Protein AF-A0A941L1I2-F1 (afdb_monomer)

Sequence (45 aa):
MKKTLISTAVLMVAMTGTAMAGTLETLKERGALQCGVTSGVPGFS

Solvent-accessible surface area (backbone atoms only — not comparable to full-atom values): 3078 Å² total; per-residue (Å²): 112,75,69,59,58,54,56,53,52,55,54,56,57,64,71,69,70,73,84,71,70,57,62,61,61,54,31,61,77,66,72,53,83,83,80,89,60,66,86,88,46,90,97,53,117

pLDDT: mean 73.18, std 9.89, range [53.81, 89.19]

Structure (mmCIF, N/CA/C/O backbone):
data_AF-A0A941L1I2-F1
#
_entry.id   AF-A0A941L1I2-F1
#
loop_
_atom_site.group_PDB
_atom_site.id
_atom_site.type_symbol
_atom_site.label_atom_id
_atom_site.label_alt_id
_atom_site.label_comp_id
_atom_site.label_asym_id
_atom_site.label_entity_id
_atom_site.label_seq_id
_atom_site.pdbx_PDB_ins_code
_atom_site.Cartn_x
_atom_site.Cartn_y
_atom_site.Cartn_z
_atom_site.occupancy
_atom_site.B_iso_or_equiv
_atom_site.auth_seq_id
_atom_site.auth_comp_id
_atom_site.auth_asym_id
_atom_site.auth_atom_id
_atom_site.pdbx_PDB_model_num
ATOM 1 N N . MET A 1 1 ? -11.235 21.283 38.990 1.00 53.81 1 MET A N 1
ATOM 2 C CA . MET A 1 1 ? -10.108 21.025 38.062 1.00 53.81 1 MET A CA 1
ATOM 3 C C . MET A 1 1 ? -10.039 19.570 37.585 1.00 53.81 1 MET A C 1
ATOM 5 O O . MET A 1 1 ? -9.998 19.357 36.385 1.00 53.81 1 MET A O 1
ATOM 9 N N . LYS A 1 2 ? -10.148 18.555 38.460 1.00 58.66 2 LYS A N 1
ATOM 10 C CA . LYS A 1 2 ? -10.124 17.127 38.058 1.00 58.66 2 LYS A CA 1
ATOM 11 C C . LYS A 1 2 ? -11.188 16.676 37.041 1.00 58.66 2 LYS A C 1
ATOM 13 O O . LYS A 1 2 ? -10.922 15.804 36.229 1.00 58.66 2 LYS A O 1
ATOM 18 N N . LYS A 1 3 ? -12.387 17.277 37.059 1.00 60.06 3 LYS A N 1
ATOM 19 C CA . LYS A 1 3 ? -13.468 16.959 36.100 1.00 60.06 3 LYS A CA 1
ATOM 20 C C . LYS A 1 3 ? -13.168 17.483 34.686 1.00 60.06 3 LYS A C 1
ATOM 22 O O . LYS A 1 3 ? -13.531 16.842 33.711 1.00 60.06 3 LYS A O 1
ATOM 27 N N . THR A 1 4 ? -12.464 18.611 34.592 1.00 63.59 4 THR A N 1
ATOM 28 C CA . THR A 1 4 ? -12.085 19.246 33.324 1.00 63.59 4 THR A CA 1
ATOM 29 C C . THR A 1 4 ? -11.033 18.420 32.586 1.00 63.59 4 THR A C 1
ATOM 31 O O . THR A 1 4 ? -11.165 18.218 31.388 1.00 63.59 4 THR A O 1
ATOM 34 N N . LEU A 1 5 ? -10.056 17.869 33.317 1.00 63.88 5 LEU A N 1
ATOM 35 C CA . LEU A 1 5 ? -8.984 17.034 32.756 1.00 63.88 5 LEU A CA 1
ATOM 36 C C . LEU A 1 5 ? -9.494 15.708 32.170 1.00 63.88 5 LEU A C 1
ATOM 38 O O . LEU A 1 5 ? -9.003 15.252 31.143 1.00 63.88 5 LEU A O 1
ATOM 42 N N . ILE A 1 6 ? -10.502 15.098 32.801 1.00 70.50 6 ILE A N 1
ATOM 43 C CA . ILE A 1 6 ? -11.111 13.853 32.306 1.00 70.50 6 ILE A CA 1
ATOM 44 C C . ILE A 1 6 ? -11.893 14.122 31.012 1.00 70.50 6 ILE A C 1
ATOM 46 O O . ILE A 1 6 ? -11.818 13.339 30.069 1.00 70.50 6 ILE A O 1
ATOM 50 N N . SER A 1 7 ? -12.600 15.254 30.939 1.00 69.56 7 SER A N 1
ATOM 51 C CA . SER A 1 7 ? -13.381 15.629 29.756 1.00 69.56 7 SER A CA 1
ATOM 52 C C . SER A 1 7 ? -12.503 15.868 28.527 1.00 69.56 7 SER A C 1
ATOM 54 O O . SER A 1 7 ? -12.863 15.447 27.431 1.00 69.56 7 SER A O 1
ATOM 56 N N . THR A 1 8 ? -11.352 16.524 28.690 1.00 68.38 8 THR A N 1
ATOM 57 C CA . THR A 1 8 ? -10.424 16.776 27.579 1.00 68.38 8 THR A CA 1
ATOM 58 C C . THR A 1 8 ? -9.710 15.510 27.116 1.00 68.38 8 THR A C 1
ATOM 60 O O . THR A 1 8 ? -9.517 15.345 25.915 1.00 68.38 8 THR A O 1
ATOM 63 N N . ALA A 1 9 ? -9.378 14.584 28.020 1.00 69.00 9 ALA A N 1
ATOM 64 C CA . ALA A 1 9 ? -8.754 13.311 27.650 1.00 69.00 9 ALA A CA 1
ATOM 65 C C . ALA A 1 9 ? -9.672 12.437 26.772 1.00 69.00 9 ALA A C 1
ATOM 67 O O . ALA A 1 9 ? -9.224 11.890 25.767 1.00 69.00 9 ALA A O 1
ATOM 68 N N . VAL A 1 10 ? -10.967 12.357 27.100 1.00 74.94 10 VAL A N 1
ATOM 69 C CA . VAL A 1 10 ? -11.954 11.603 26.301 1.00 74.94 10 VAL A CA 1
ATOM 70 C C . VAL A 1 10 ? -12.116 12.202 24.899 1.00 74.94 10 VAL A C 1
ATOM 72 O O . VAL A 1 10 ? -12.174 11.467 23.915 1.00 74.94 10 VAL A O 1
ATOM 75 N N . LEU A 1 11 ? -12.124 13.535 24.796 1.00 72.88 11 LEU A N 1
ATOM 76 C CA . LEU A 1 11 ? -12.185 14.251 23.519 1.00 72.88 11 LEU A CA 1
ATOM 77 C C . LEU A 1 11 ? -10.959 13.982 22.632 1.00 72.88 11 LEU A C 1
ATOM 79 O O . LEU A 1 11 ? -11.118 13.777 21.431 1.00 72.88 11 LEU A O 1
ATOM 83 N N . MET A 1 12 ? -9.753 13.926 23.205 1.00 71.00 12 MET A N 1
ATOM 84 C CA . MET A 1 12 ? -8.536 13.636 22.434 1.00 71.00 12 MET A CA 1
ATOM 85 C C . MET A 1 12 ? -8.490 12.193 21.916 1.00 71.00 12 MET A C 1
ATOM 87 O O . MET A 1 12 ? -8.093 11.973 20.775 1.00 71.00 12 MET A O 1
ATOM 91 N N . VAL A 1 13 ? -8.944 11.210 22.702 1.00 69.81 13 VAL A N 1
ATOM 92 C CA . VAL A 1 13 ? -9.005 9.804 22.256 1.00 69.81 13 VAL A CA 1
ATOM 93 C C . VAL A 1 13 ? -10.023 9.628 21.124 1.00 69.81 13 VAL A C 1
ATOM 95 O O . VAL A 1 13 ? -9.737 8.937 20.145 1.00 69.81 13 VAL A O 1
ATOM 98 N N . ALA A 1 14 ? -11.169 10.315 21.187 1.00 66.12 14 ALA A N 1
ATOM 99 C CA . ALA A 1 14 ? -12.173 10.279 20.121 1.00 66.12 14 ALA A CA 1
ATOM 100 C C . ALA A 1 14 ? -11.642 10.814 18.774 1.00 66.12 14 ALA A C 1
ATOM 102 O O . ALA A 1 14 ? -12.050 10.332 17.720 1.00 66.12 14 ALA A O 1
ATOM 103 N N . MET A 1 15 ? -10.694 11.757 18.795 1.00 63.94 15 MET A N 1
ATOM 104 C CA . MET A 1 15 ? -10.067 12.301 17.583 1.00 63.94 15 MET A CA 1
ATOM 105 C C . MET A 1 15 ? -9.048 11.352 16.933 1.00 63.94 15 MET A C 1
ATOM 107 O O . MET A 1 15 ? -8.733 11.519 15.759 1.00 63.94 15 MET A O 1
ATOM 111 N N . THR A 1 16 ? -8.550 10.340 17.652 1.00 63.81 16 THR A N 1
ATOM 112 C CA . THR A 1 16 ? -7.577 9.367 17.110 1.00 63.81 16 THR A CA 1
ATOM 113 C C . THR A 1 16 ? -8.218 8.183 16.370 1.00 63.81 16 THR A C 1
ATOM 115 O O . THR A 1 16 ? -7.507 7.373 15.783 1.00 63.81 16 THR A O 1
ATOM 118 N N . GLY A 1 17 ? -9.553 8.070 16.380 1.00 58.91 17 GLY A N 1
ATOM 119 C CA . GLY A 1 17 ? -10.269 6.839 16.021 1.00 58.91 17 GLY A CA 1
ATOM 120 C C . GLY A 1 17 ? -10.730 6.667 14.568 1.00 58.91 17 GLY A C 1
ATOM 121 O O . GLY 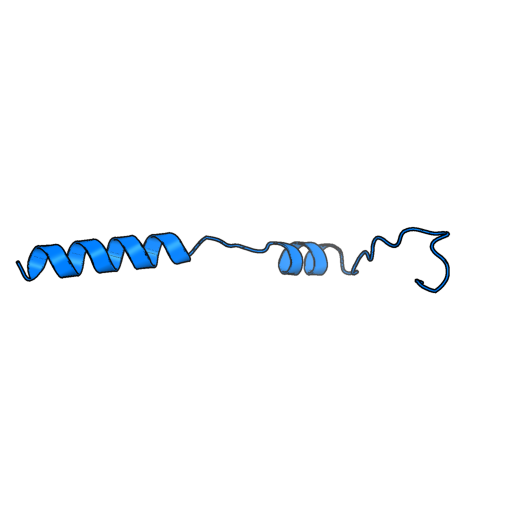A 1 17 ? -11.307 5.627 14.270 1.00 58.91 17 GLY A O 1
ATOM 122 N N . THR A 1 18 ? -10.539 7.631 13.659 1.00 58.38 18 THR A N 1
ATOM 123 C CA . THR A 1 18 ? -11.190 7.575 12.326 1.00 58.38 18 THR A CA 1
ATOM 124 C C . THR A 1 18 ? -10.254 7.605 11.122 1.00 58.38 18 THR A C 1
ATOM 126 O O . THR A 1 18 ? -10.722 7.743 9.992 1.00 58.38 18 THR A O 1
ATOM 129 N N . ALA A 1 19 ? -8.953 7.368 11.305 1.00 58.19 19 ALA A N 1
ATOM 130 C CA . ALA A 1 19 ? -8.062 7.052 10.187 1.00 58.19 19 ALA A CA 1
ATOM 131 C C . ALA A 1 19 ? -8.306 5.608 9.695 1.00 58.19 19 ALA A C 1
ATOM 133 O O . ALA A 1 19 ? -7.443 4.739 9.800 1.00 58.19 19 ALA A O 1
ATOM 134 N N . MET A 1 20 ? -9.511 5.337 9.184 1.00 59.16 20 MET A N 1
ATOM 135 C CA . MET A 1 20 ? -9.837 4.104 8.470 1.00 59.16 20 MET A CA 1
ATOM 136 C C . MET A 1 20 ? -9.092 4.141 7.135 1.00 59.16 20 MET A C 1
ATOM 138 O O . MET A 1 20 ? -9.588 4.673 6.140 1.00 59.16 20 MET A O 1
ATOM 142 N N . ALA A 1 21 ? -7.871 3.610 7.108 1.00 62.53 21 ALA A N 1
ATOM 143 C CA . ALA A 1 21 ? -7.190 3.305 5.862 1.00 62.53 21 ALA A CA 1
ATOM 144 C C . ALA A 1 21 ? -7.942 2.143 5.196 1.00 62.53 21 ALA A C 1
ATOM 146 O O . ALA A 1 21 ? -7.573 0.985 5.349 1.00 62.53 21 ALA A O 1
ATOM 147 N N . GLY A 1 22 ? -9.010 2.454 4.453 1.00 66.44 22 GLY A N 1
ATOM 148 C CA . GLY A 1 22 ? -9.825 1.471 3.724 1.00 66.44 22 GLY A CA 1
ATOM 149 C C . GLY A 1 22 ? -9.068 0.738 2.612 1.00 66.44 22 GLY A C 1
ATOM 150 O O . GLY A 1 22 ? -9.670 0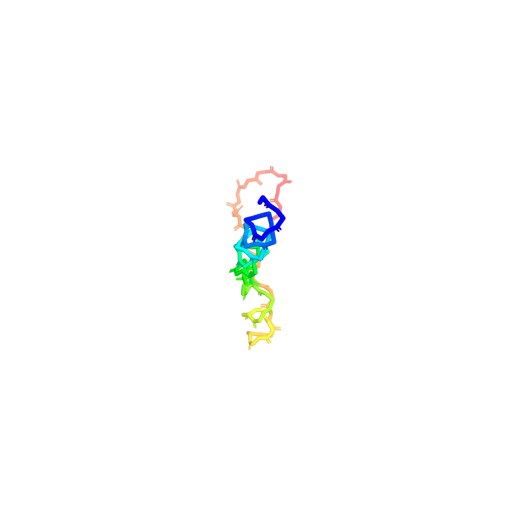.035 1.807 1.00 66.44 22 GLY A O 1
ATOM 151 N N . THR A 1 23 ? -7.747 0.901 2.531 1.00 69.88 23 THR A N 1
ATOM 152 C CA . THR A 1 23 ? -6.885 0.190 1.595 1.00 69.88 23 THR A CA 1
ATOM 153 C C . THR A 1 23 ? -6.973 -1.313 1.823 1.00 69.88 23 THR A C 1
ATOM 155 O O . THR A 1 23 ? -7.102 -2.048 0.857 1.00 69.88 23 THR A O 1
ATOM 158 N N . LEU A 1 24 ? -6.984 -1.801 3.065 1.00 75.19 24 LEU A N 1
ATOM 159 C CA . LEU A 1 24 ? -6.992 -3.245 3.303 1.00 75.19 24 LEU A CA 1
ATOM 160 C C . LEU A 1 24 ? -8.334 -3.894 2.926 1.00 75.19 24 LEU A C 1
ATOM 162 O O . LEU A 1 24 ? -8.343 -4.899 2.215 1.00 75.19 24 LEU A O 1
ATOM 166 N N . GLU A 1 25 ? -9.457 -3.302 3.335 1.00 81.19 25 GLU A N 1
ATOM 167 C CA . GLU A 1 25 ? -10.803 -3.751 2.958 1.00 81.19 25 GLU A CA 1
ATOM 168 C C . GLU A 1 25 ? -11.008 -3.712 1.440 1.00 81.19 25 GLU A C 1
ATOM 170 O O . GLU A 1 25 ? -11.415 -4.713 0.852 1.00 81.19 25 GLU A O 1
ATOM 175 N N . THR A 1 26 ? -10.642 -2.607 0.783 1.00 79.31 26 THR A N 1
ATOM 176 C CA . THR A 1 26 ? -10.790 -2.488 -0.678 1.00 79.31 26 THR A CA 1
ATOM 177 C C . THR A 1 26 ? -9.919 -3.491 -1.433 1.00 79.31 26 THR A C 1
ATOM 179 O O . THR A 1 26 ? -10.348 -4.036 -2.447 1.00 79.31 26 THR A O 1
ATOM 182 N N . LEU A 1 27 ? -8.712 -3.793 -0.951 1.00 81.94 27 LEU A N 1
ATOM 183 C CA . LEU A 1 27 ? -7.855 -4.828 -1.535 1.00 81.94 27 LEU A CA 1
ATOM 184 C C . LEU A 1 27 ? -8.433 -6.229 -1.351 1.00 81.94 27 LEU A C 1
ATOM 186 O O . LEU A 1 27 ? -8.391 -7.046 -2.273 1.00 81.94 27 LEU A O 1
ATOM 190 N N . LYS A 1 28 ? -8.989 -6.495 -0.170 1.00 82.81 28 LYS A N 1
ATOM 191 C CA . LYS A 1 28 ? -9.611 -7.773 0.163 1.00 82.81 28 LYS A CA 1
ATOM 192 C C . LYS A 1 28 ? -10.838 -8.047 -0.704 1.00 82.81 28 LYS A C 1
ATOM 194 O O . LYS A 1 28 ? -10.955 -9.149 -1.227 1.00 82.81 28 LYS A O 1
ATOM 199 N N . GLU A 1 29 ? -11.710 -7.060 -0.897 1.00 86.69 2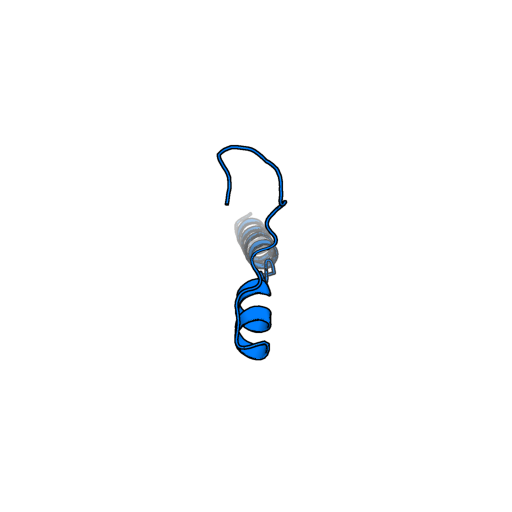9 GLU A N 1
ATOM 200 C CA . GLU A 1 29 ? -12.895 -7.179 -1.762 1.00 86.69 29 GLU A CA 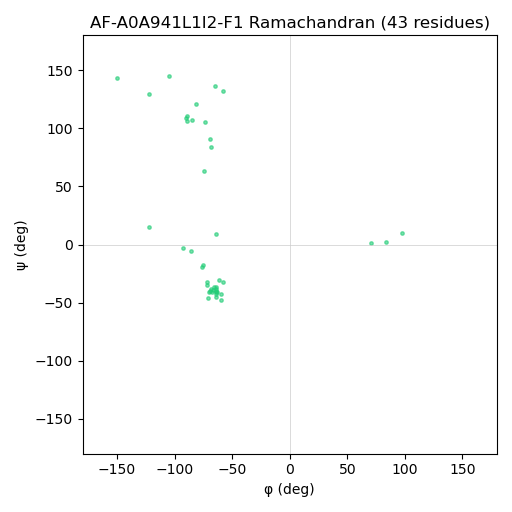1
ATOM 201 C C . GLU A 1 29 ? -12.527 -7.397 -3.233 1.00 86.69 29 GLU A C 1
ATOM 203 O O . GLU A 1 29 ? -13.163 -8.184 -3.933 1.00 86.69 29 GLU A O 1
ATOM 208 N N . ARG A 1 30 ? -11.474 -6.726 -3.706 1.00 85.44 30 ARG A N 1
ATOM 209 C CA . ARG A 1 30 ? -10.994 -6.847 -5.089 1.00 85.44 30 ARG A CA 1
ATOM 210 C C . ARG A 1 30 ? -10.215 -8.137 -5.347 1.00 85.44 30 ARG A C 1
ATOM 212 O O . ARG A 1 30 ? -10.033 -8.503 -6.504 1.00 85.44 30 ARG A O 1
ATOM 219 N N . GLY A 1 31 ? -9.713 -8.789 -4.296 1.00 89.19 31 GLY A N 1
ATOM 220 C CA . GLY A 1 31 ? -8.932 -10.026 -4.368 1.00 89.19 31 GLY A CA 1
ATOM 221 C C . GLY A 1 31 ? -7.520 -9.871 -4.949 1.00 89.19 31 GLY A C 1
ATOM 222 O O . GLY A 1 31 ? -6.804 -10.863 -5.065 1.00 89.19 31 GLY A O 1
ATOM 223 N N . ALA A 1 32 ? -7.102 -8.653 -5.309 1.00 84.00 32 ALA A N 1
ATOM 224 C CA . ALA A 1 32 ? -5.786 -8.375 -5.873 1.00 84.00 32 ALA A CA 1
ATOM 225 C C . ALA A 1 32 ? -5.296 -6.962 -5.527 1.00 84.00 32 ALA A C 1
ATOM 227 O O . ALA A 1 32 ? -6.058 -5.992 -5.523 1.00 84.00 32 ALA A O 1
ATOM 228 N N . LEU A 1 33 ? -3.986 -6.854 -5.299 1.00 85.88 33 LE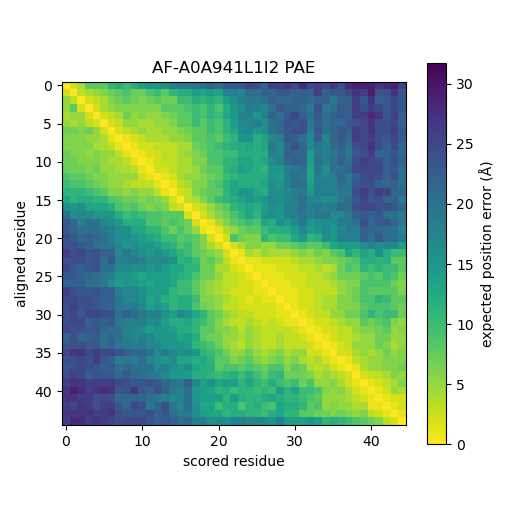U A N 1
ATOM 229 C CA . LEU A 1 33 ? -3.278 -5.592 -5.119 1.00 85.88 33 LEU A CA 1
ATOM 230 C C . LEU A 1 33 ? -2.969 -4.964 -6.478 1.00 85.88 33 LEU A C 1
ATOM 232 O O . LEU A 1 33 ? -2.271 -5.555 -7.296 1.00 85.88 33 LEU A O 1
ATOM 236 N N . GLN A 1 34 ? -3.471 -3.751 -6.713 1.00 83.44 34 GLN A N 1
ATOM 237 C CA . GLN A 1 34 ? -3.058 -2.947 -7.860 1.00 83.44 34 GLN A CA 1
ATOM 238 C C . GLN A 1 34 ? -1.857 -2.080 -7.492 1.00 83.44 34 GLN A C 1
ATOM 240 O O . GLN A 1 34 ? -2.000 -1.073 -6.801 1.00 83.44 34 GLN A O 1
ATOM 245 N N . CYS A 1 35 ? -0.686 -2.454 -8.001 1.00 84.31 35 CYS A N 1
ATOM 246 C CA . CYS A 1 35 ? 0.491 -1.594 -8.000 1.00 84.31 35 CYS A CA 1
ATOM 247 C C . CYS A 1 35 ? 0.435 -0.680 -9.225 1.00 84.31 35 CYS A C 1
ATOM 249 O O . CYS A 1 35 ? 0.639 -1.132 -10.350 1.00 84.31 35 CYS A O 1
ATOM 251 N N . GLY A 1 36 ? 0.145 0.603 -9.014 1.00 81.19 36 GLY A N 1
ATOM 252 C CA . GLY A 1 36 ? 0.359 1.610 -10.046 1.00 81.19 36 GLY A CA 1
ATOM 253 C C . GLY A 1 36 ? 1.855 1.871 -10.182 1.00 81.19 36 GLY A C 1
ATOM 254 O O . GLY A 1 36 ? 2.436 2.507 -9.307 1.00 81.19 36 GLY A O 1
ATOM 255 N N . VAL A 1 37 ? 2.474 1.372 -11.2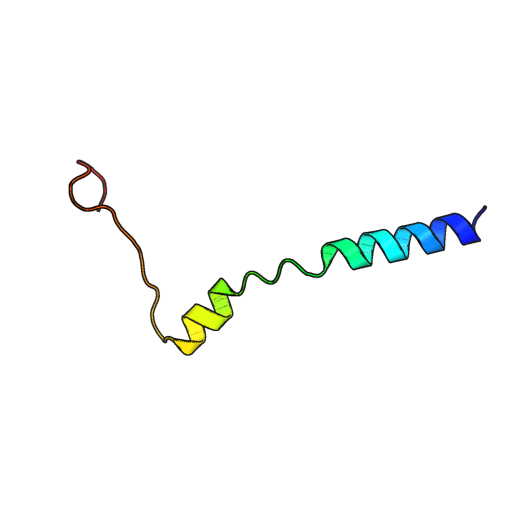49 1.00 84.25 37 VAL A N 1
ATO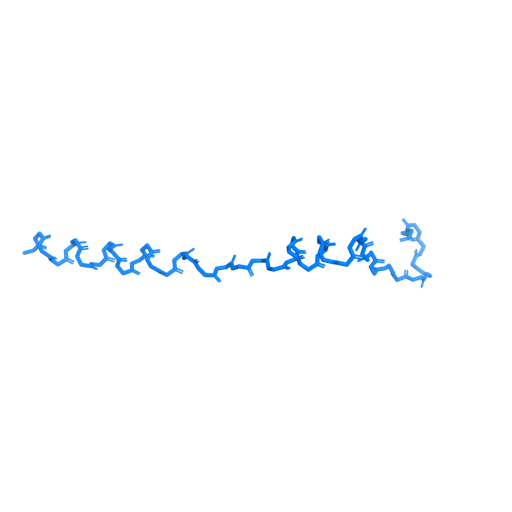M 256 C CA . VAL A 1 37 ? 3.857 1.710 -11.611 1.00 84.25 37 VAL A CA 1
ATOM 257 C C . VAL A 1 37 ? 3.853 2.664 -12.797 1.00 84.25 37 VAL A C 1
ATOM 259 O O . VAL A 1 37 ? 2.988 2.588 -13.672 1.00 84.25 37 VAL A O 1
ATOM 262 N N . THR A 1 38 ? 4.811 3.587 -12.821 1.00 79.62 38 THR A N 1
ATOM 263 C CA . THR A 1 38 ? 5.023 4.464 -13.974 1.00 79.62 38 THR A CA 1
ATOM 264 C C . THR A 1 38 ? 6.010 3.797 -14.922 1.00 79.62 38 THR A C 1
ATOM 266 O O . THR A 1 38 ? 7.202 3.702 -14.641 1.00 79.62 38 THR A O 1
ATOM 269 N N . SER A 1 39 ? 5.523 3.334 -16.069 1.00 82.69 39 SER A N 1
ATOM 270 C CA . SER A 1 39 ? 6.387 2.753 -17.095 1.00 82.69 39 SER A CA 1
ATOM 271 C C . SER A 1 39 ? 7.336 3.809 -17.666 1.00 82.69 39 SER A C 1
ATOM 273 O O . SER A 1 39 ? 6.904 4.915 -17.992 1.00 82.69 39 SER A O 1
ATOM 275 N N . GLY A 1 40 ? 8.608 3.453 -17.845 1.00 81.50 40 GLY A N 1
ATOM 276 C CA . GLY A 1 40 ? 9.588 4.307 -18.524 1.00 81.50 40 GLY A CA 1
ATOM 277 C C . GLY A 1 40 ? 10.479 5.144 -17.606 1.00 81.50 40 GLY A C 1
ATOM 278 O O . GLY A 1 40 ? 11.214 5.987 -18.114 1.00 81.50 40 GLY A O 1
ATOM 279 N N . VAL A 1 41 ? 10.463 4.908 -16.288 1.00 82.69 41 VAL A N 1
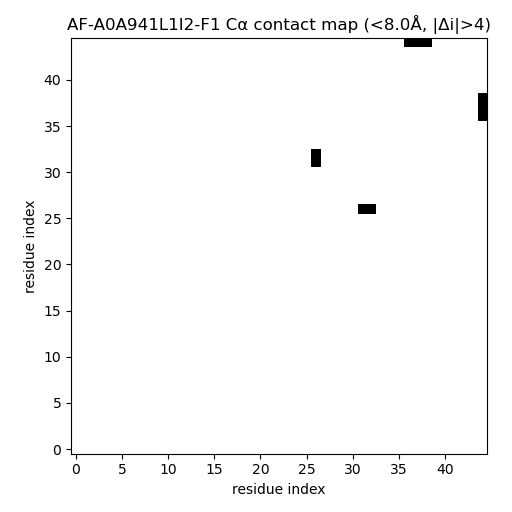ATOM 280 C CA . VAL A 1 41 ? 11.480 5.446 -15.368 1.00 82.69 41 VAL A CA 1
ATOM 281 C C . VAL A 1 41 ? 12.638 4.444 -15.278 1.00 82.69 41 VAL A C 1
ATOM 283 O O . VAL A 1 41 ? 12.454 3.357 -14.732 1.00 82.69 41 VAL A O 1
ATOM 286 N N . PRO A 1 42 ? 13.835 4.758 -15.811 1.00 85.75 42 PRO A N 1
ATOM 287 C CA . PRO A 1 42 ? 14.963 3.834 -15.770 1.00 85.75 42 PRO A CA 1
ATOM 288 C C . PRO A 1 42 ? 15.322 3.448 -14.332 1.00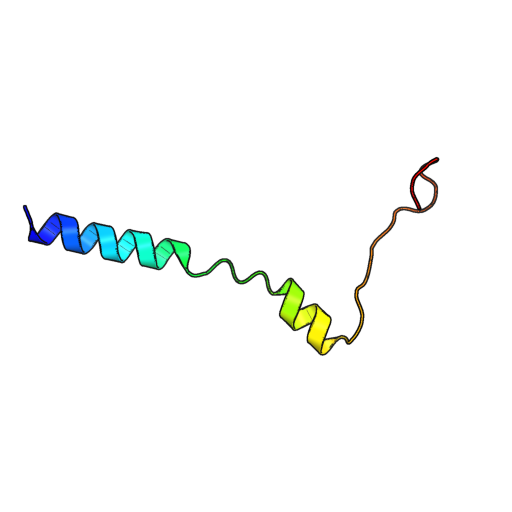 85.75 42 PRO A C 1
ATOM 290 O O . PRO A 1 42 ? 15.466 4.311 -13.467 1.00 85.75 42 PRO A O 1
ATOM 293 N N . GLY A 1 43 ? 15.486 2.147 -14.088 1.00 83.44 43 GLY A N 1
ATOM 294 C CA . GLY A 1 43 ? 15.827 1.612 -12.767 1.00 83.44 43 GLY A CA 1
ATOM 295 C C . GLY A 1 43 ? 14.642 1.411 -11.816 1.00 83.44 43 GLY A C 1
ATOM 296 O O . GLY A 1 43 ? 14.862 0.970 -10.692 1.00 83.44 43 GLY A O 1
ATOM 297 N N . PHE A 1 44 ? 13.410 1.683 -12.253 1.00 72.12 44 PHE A N 1
ATOM 298 C CA . PHE A 1 44 ? 12.190 1.374 -11.508 1.00 72.12 44 PHE A CA 1
ATOM 299 C C . PHE A 1 44 ? 11.285 0.472 -12.355 1.00 72.12 44 PHE A C 1
ATOM 301 O O . PHE A 1 44 ? 11.062 0.744 -13.536 1.00 72.12 44 PHE A O 1
ATOM 308 N N . SER A 1 45 ? 10.839 -0.632 -11.752 1.00 67.12 45 SER A N 1
ATOM 309 C CA . SER A 1 45 ? 9.917 -1.606 -12.354 1.00 67.12 45 SER A CA 1
ATOM 310 C C . SER A 1 45 ? 8.484 -1.095 -12.405 1.00 67.12 45 SER A C 1
ATOM 312 O O . SER A 1 45 ? 8.084 -0.383 -11.455 1.00 67.12 45 SER A O 1
#

Foldseek 3Di:
DVVVVVVVVVVVVVVVPPPPPCQVVVCVVVVHDDDDDDPPDPPGD

Radius of gyration: 20.98 Å; Cα contacts (8 Å, |Δi|>4): 5; chains: 1; bounding box: 29×31×57 Å

Mean predicted aligned error: 12.44 Å

Secondary structure (DSSP, 8-state):
-HHHHHHHHHHHHHHTS----THHHHHHHHTS------TT-TT--